Protein AF-A0A1S3DT18-F1 (afdb_monomer)

Secondary structure (DSSP, 8-state):
-----HHHHHHHHHHHHHHHHHHHHHHHHHHHHHHHHHHHHHHHHHHHHTGGGS-HHHHHHHHHHHHHHHHH-

Solvent-accessible surface area (backbone atoms only — not comparable to full-atom values): 4232 Å² tot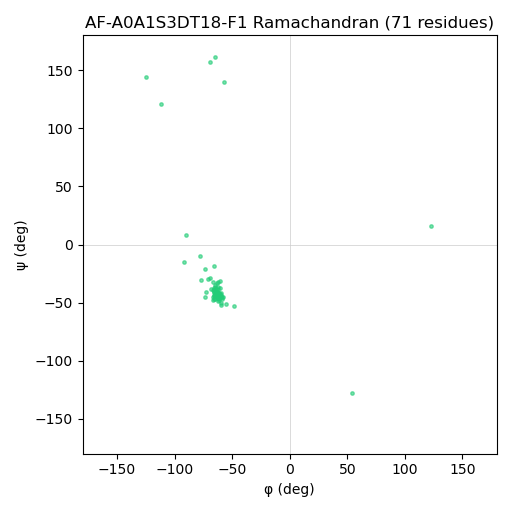al; per-residue (Å²): 141,90,77,78,50,71,72,52,48,56,47,52,50,54,50,49,63,70,42,44,67,56,55,49,52,52,50,51,53,51,50,53,51,53,52,50,53,54,47,43,52,53,49,53,51,50,55,67,71,39,64,87,81,50,54,69,67,59,44,50,55,54,46,52,55,40,54,53,49,62,70,72,106

Sequence (73 aa):
KGRLSKEEIDRMINDAERYKDEDEKQKERISARNNLEAYVFNVKQALDDAGNKLTESEKSRCREECDATLKWL

Radius of gyration: 22.66 Å; Cα contacts (8 Å, |Δi|>4): 15; chains: 1; bounding box: 38×20×66 Å

pLDDT: mean 93.33, std 7.6, range [52.16, 98.5]

Organism: Diaphorina citri (NCBI:txid121845)

Mean predicted aligned error: 5.87 Å

InterPro domains:
  IPR013126 Heat shock protein 70 family [PF00012] (3-66)
  IPR029048 Heat shock protein 70kD, C-terminal domain superfamily [G3DSA:1.20.1270.10] (4-73)
  IPR029048 Heat shock protein 70kD, C-terminal domain superfamily [SSF100934] (4-73)

Foldseek 3Di:
DDDDDPVRVVVVVVVCVVCVVVVVVVVVVVVVLVVLLVVLVV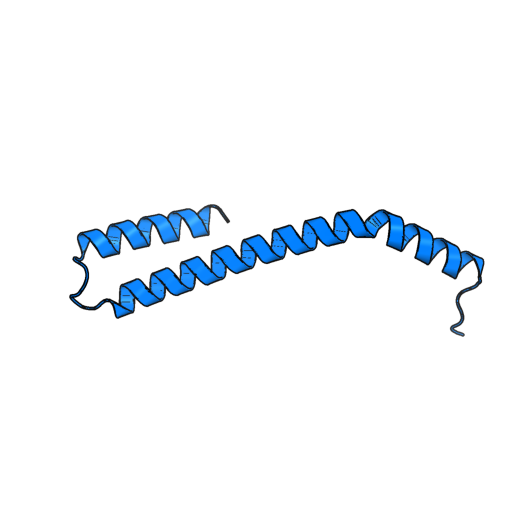VLVCLVVCPPVDDPVRSVVSVVVSVVSVVVD

Structure (mmCIF, N/CA/C/O backbone):
data_AF-A0A1S3DT18-F1
#
_entry.id   AF-A0A1S3DT18-F1
#
loop_
_atom_site.group_PDB
_atom_site.id
_atom_site.type_symbol
_atom_site.label_atom_id
_atom_site.label_alt_id
_atom_site.label_comp_id
_atom_site.label_asym_id
_atom_site.label_entity_id
_atom_site.label_seq_id
_atom_site.pdbx_PDB_ins_code
_atom_site.Cartn_x
_atom_site.Cartn_y
_atom_site.Cartn_z
_atom_site.occupancy
_atom_site.B_iso_or_equiv
_atom_site.auth_seq_id
_atom_site.auth_comp_id
_atom_site.auth_asym_id
_atom_site.auth_atom_id
_atom_site.pdbx_PDB_model_num
ATOM 1 N N . LYS A 1 1 ? -10.129 -2.153 46.197 1.00 52.16 1 LYS A N 1
ATOM 2 C CA . LYS A 1 1 ? -9.835 -1.367 44.971 1.00 52.16 1 LYS A CA 1
ATOM 3 C C . LYS A 1 1 ? -10.181 -2.234 43.769 1.00 52.16 1 LYS A C 1
ATOM 5 O O . LYS A 1 1 ? -9.667 -3.340 43.728 1.00 52.16 1 LYS A O 1
ATOM 10 N N . GLY A 1 2 ? -11.028 -1.769 42.844 1.00 66.69 2 GLY A N 1
ATOM 11 C CA . GLY A 1 2 ? -11.071 -2.356 41.495 1.00 66.69 2 GLY A CA 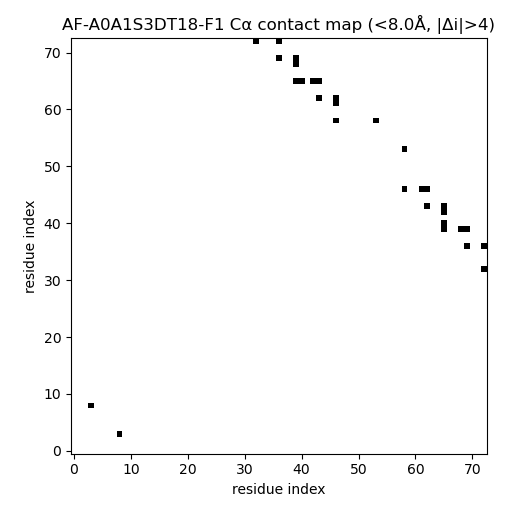1
ATOM 12 C C . GLY A 1 2 ? -12.393 -2.928 40.978 1.00 66.69 2 GLY A C 1
ATOM 13 O O . GLY A 1 2 ? -12.349 -3.651 39.994 1.00 66.69 2 GLY A O 1
ATOM 14 N N . ARG A 1 3 ? -13.555 -2.638 41.573 1.00 72.62 3 ARG A N 1
ATOM 15 C CA . ARG A 1 3 ? -14.836 -2.924 40.904 1.00 72.62 3 ARG A CA 1
ATOM 16 C C . ARG A 1 3 ? -15.503 -1.608 40.553 1.00 72.62 3 ARG A C 1
ATOM 18 O O . ARG A 1 3 ? -15.734 -0.804 41.450 1.00 72.62 3 ARG A O 1
ATOM 25 N N . LEU A 1 4 ? -15.749 -1.426 39.261 1.00 78.69 4 LEU A N 1
ATOM 26 C CA . LEU A 1 4 ? -16.594 -0.361 38.741 1.00 78.69 4 LEU A CA 1
ATOM 27 C C . LEU A 1 4 ? -17.983 -0.487 39.376 1.00 78.69 4 LEU A C 1
ATOM 29 O O . LEU A 1 4 ? -18.476 -1.606 39.582 1.00 78.69 4 LEU A O 1
ATOM 33 N N . SER A 1 5 ? -18.588 0.643 39.722 1.00 86.62 5 SER A N 1
ATOM 34 C CA . SER A 1 5 ? -19.982 0.684 40.149 1.00 86.62 5 SER A CA 1
ATOM 35 C C . SER A 1 5 ? -20.891 0.282 38.987 1.00 8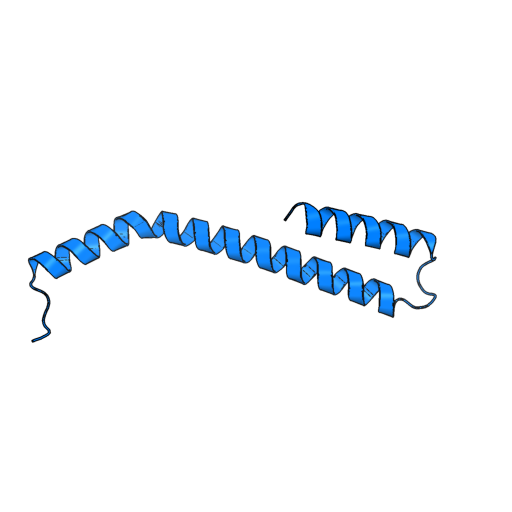6.62 5 SER A C 1
ATOM 37 O O . SER A 1 5 ? -20.494 0.308 37.821 1.00 86.62 5 SER A O 1
ATOM 39 N N . LYS A 1 6 ? -22.132 -0.098 39.289 1.00 85.19 6 LYS A N 1
ATOM 40 C CA . LYS A 1 6 ? -23.097 -0.458 38.246 1.00 85.19 6 LYS A CA 1
ATOM 41 C C . LYS A 1 6 ? -23.350 0.721 37.299 1.00 85.19 6 LYS A C 1
ATOM 43 O O . LYS A 1 6 ? -23.392 0.535 36.093 1.00 85.19 6 LYS A O 1
ATOM 48 N N . GLU A 1 7 ? -23.389 1.937 37.837 1.00 87.56 7 GLU A N 1
ATOM 49 C CA . GLU A 1 7 ? -23.539 3.175 37.067 1.00 87.56 7 GLU A CA 1
ATOM 50 C C . GLU A 1 7 ? -22.300 3.503 36.219 1.00 87.56 7 GLU A C 1
ATOM 52 O O . GLU A 1 7 ? -22.405 4.164 35.189 1.00 87.56 7 GLU A O 1
ATOM 57 N N . GLU A 1 8 ? -21.104 3.093 36.646 1.00 86.69 8 GLU A N 1
ATOM 58 C CA . GLU A 1 8 ? -19.892 3.191 35.826 1.00 86.69 8 GLU A CA 1
ATOM 59 C C . GLU A 1 8 ? -19.905 2.159 34.692 1.00 86.69 8 GLU A C 1
ATOM 61 O O . GLU A 1 8 ? -19.586 2.509 33.561 1.00 86.69 8 GLU A O 1
ATOM 66 N N . ILE A 1 9 ? -20.348 0.927 34.962 1.00 86.12 9 ILE A N 1
ATOM 67 C CA . ILE A 1 9 ? -20.504 -0.127 33.947 1.00 86.12 9 ILE A CA 1
ATOM 68 C C . ILE A 1 9 ? -21.539 0.284 32.892 1.00 86.12 9 ILE A C 1
ATOM 70 O O . ILE A 1 9 ? -21.251 0.216 31.700 1.00 86.12 9 ILE A O 1
ATOM 74 N N . ASP A 1 10 ? -22.710 0.764 33.314 1.00 88.81 10 ASP A N 1
ATOM 75 C CA . ASP A 1 10 ? -23.787 1.165 32.403 1.00 88.81 10 ASP A CA 1
ATOM 76 C C . ASP A 1 10 ? -23.380 2.376 31.545 1.00 88.81 10 ASP A C 1
ATOM 78 O O . ASP A 1 10 ? -23.732 2.454 30.366 1.00 88.81 10 ASP A O 1
ATOM 82 N N . ARG A 1 11 ? -22.586 3.306 32.097 1.00 90.12 11 ARG A N 1
ATOM 83 C CA . ARG A 1 11 ? -21.995 4.405 31.315 1.00 90.12 11 ARG A CA 1
ATOM 84 C C . ARG A 1 11 ? -20.984 3.898 30.291 1.00 90.12 11 ARG A C 1
ATOM 86 O O . ARG A 1 11 ? -21.071 4.285 29.133 1.00 90.12 11 ARG A O 1
ATOM 93 N N . MET A 1 12 ? -20.093 2.987 30.680 1.00 87.50 12 MET A N 1
ATOM 94 C CA . MET A 1 12 ? -19.107 2.410 29.760 1.00 87.50 12 MET A CA 1
ATOM 95 C C . MET A 1 12 ? -19.751 1.632 28.608 1.00 87.50 12 MET A C 1
ATOM 97 O O . MET A 1 12 ? -19.243 1.693 27.493 1.00 87.50 12 MET A O 1
ATOM 101 N N . ILE A 1 13 ? -20.858 0.920 28.851 1.00 89.06 13 ILE A N 1
ATOM 102 C CA . ILE A 1 13 ? -21.593 0.204 27.796 1.00 89.06 13 ILE A CA 1
ATOM 103 C C . ILE A 1 13 ? -22.220 1.196 26.808 1.00 89.06 13 ILE A C 1
ATOM 105 O O . ILE A 1 13 ? -22.030 1.043 25.605 1.00 89.06 13 ILE A O 1
ATOM 109 N N . ASN A 1 14 ? -22.900 2.236 27.302 1.00 91.31 14 ASN A N 1
ATOM 110 C CA . ASN A 1 14 ? -23.503 3.259 26.438 1.00 91.31 14 ASN A CA 1
ATOM 111 C C . ASN A 1 14 ? -22.456 4.015 25.612 1.00 91.31 14 ASN A C 1
ATOM 113 O O . ASN A 1 14 ? -22.672 4.275 24.429 1.00 91.31 14 ASN A O 1
ATOM 117 N N . ASP A 1 15 ? -21.317 4.355 26.216 1.00 87.88 15 ASP A N 1
ATOM 118 C CA . ASP A 1 15 ? -20.225 5.013 25.502 1.00 87.88 15 ASP A CA 1
ATOM 119 C C . ASP A 1 15 ? -19.636 4.075 24.436 1.00 87.88 15 ASP A C 1
ATOM 121 O O . ASP A 1 15 ? -19.469 4.482 23.288 1.00 87.88 15 ASP A O 1
ATOM 125 N N . ALA A 1 16 ? -19.399 2.800 24.763 1.00 88.19 16 ALA A N 1
ATOM 126 C CA . ALA A 1 16 ? -18.899 1.820 23.800 1.00 88.19 16 ALA A CA 1
ATOM 127 C C . ALA A 1 16 ? -19.847 1.641 22.604 1.00 88.19 16 ALA A C 1
ATOM 129 O O . ALA A 1 16 ? -19.388 1.619 21.466 1.00 88.19 16 ALA A O 1
ATOM 130 N N . GLU A 1 17 ? -21.160 1.559 22.830 1.00 88.38 17 GLU A N 1
ATOM 131 C CA . GLU A 1 17 ? -22.148 1.477 21.747 1.00 88.38 17 GLU A CA 1
ATOM 132 C C . GLU A 1 17 ? -22.188 2.753 20.902 1.00 88.38 17 GLU A C 1
ATOM 134 O O . GLU A 1 17 ? -22.279 2.678 19.678 1.00 88.38 17 GLU A O 1
ATOM 139 N N . ARG A 1 18 ? -22.061 3.923 21.535 1.00 90.69 18 ARG A N 1
ATOM 140 C CA . ARG A 1 18 ? -22.062 5.216 20.845 1.00 90.69 18 ARG A CA 1
ATOM 141 C C . ARG A 1 18 ? -20.869 5.387 19.906 1.00 90.69 18 ARG A C 1
ATOM 143 O O . ARG A 1 18 ? -21.036 5.967 18.835 1.00 90.69 18 ARG A O 1
ATOM 150 N N . TYR A 1 19 ? -19.685 4.932 20.312 1.00 92.19 19 TYR A N 1
ATOM 151 C CA . TYR A 1 19 ? -18.453 5.101 19.533 1.00 92.19 19 TYR A CA 1
ATOM 152 C C . TYR A 1 19 ? -18.153 3.933 18.597 1.00 92.19 19 TYR A C 1
ATOM 154 O O . TYR A 1 19 ? -17.365 4.104 17.670 1.00 92.19 19 TYR A O 1
ATOM 162 N N . LYS A 1 20 ? -18.813 2.782 18.772 1.00 93.56 20 LYS A N 1
ATOM 163 C CA . LYS A 1 20 ? -18.575 1.572 17.977 1.00 93.56 20 LYS A CA 1
ATOM 164 C C . LYS A 1 20 ? -18.552 1.838 16.471 1.00 93.56 20 LYS A C 1
ATOM 166 O O . LYS A 1 20 ? -17.584 1.477 15.810 1.00 93.56 20 LYS A O 1
ATOM 171 N N . ASP A 1 21 ? -19.585 2.486 15.939 1.00 92.25 21 ASP A N 1
ATOM 172 C CA . ASP A 1 21 ? -19.697 2.731 14.497 1.00 92.25 21 ASP A CA 1
ATOM 173 C C . ASP A 1 21 ? -18.611 3.689 13.980 1.00 92.25 21 ASP A C 1
ATOM 175 O O . ASP A 1 21 ? -18.185 3.598 12.827 1.00 92.25 21 ASP A O 1
ATOM 179 N N . GLU A 1 22 ? -18.173 4.642 14.805 1.00 93.94 22 GLU A N 1
ATOM 180 C CA . GLU A 1 22 ? -17.098 5.571 14.455 1.00 93.94 22 GLU A CA 1
ATOM 181 C C . GLU A 1 22 ? -15.737 4.868 14.490 1.00 93.94 22 GLU A C 1
ATOM 183 O O . GLU A 1 22 ? -14.973 4.979 13.529 1.00 93.94 22 GLU A O 1
ATOM 188 N N . ASP A 1 23 ? -15.474 4.081 15.534 1.00 94.25 23 ASP A N 1
ATOM 189 C CA . ASP A 1 23 ? -14.265 3.272 15.685 1.00 94.25 23 ASP A CA 1
ATOM 190 C C . ASP A 1 23 ? -14.134 2.243 14.555 1.00 94.25 23 ASP A C 1
ATOM 192 O O . ASP A 1 23 ? -13.053 2.082 13.981 1.00 94.25 23 ASP A O 1
ATOM 196 N N . GLU A 1 24 ? -15.234 1.583 14.179 1.00 95.62 24 GLU A N 1
ATOM 197 C CA . GLU A 1 24 ? -15.279 0.658 13.045 1.00 95.62 24 GLU A CA 1
ATOM 198 C C . GLU A 1 24 ? -14.946 1.379 11.734 1.00 95.62 24 GLU A C 1
ATOM 200 O O . GLU A 1 24 ? -14.044 0.943 11.016 1.00 95.62 24 GLU A O 1
ATOM 205 N N . LYS A 1 25 ? -15.556 2.540 11.459 1.00 95.75 25 LYS A N 1
ATOM 206 C CA . LYS A 1 25 ? -15.247 3.336 10.256 1.00 95.75 25 LYS A CA 1
ATOM 207 C C . LYS A 1 25 ? -13.795 3.804 10.212 1.00 95.75 25 LYS A C 1
ATOM 209 O O . LYS A 1 25 ? -13.168 3.760 9.151 1.00 95.75 25 LYS A O 1
ATOM 214 N N . GLN A 1 26 ? -13.236 4.258 11.336 1.00 96.62 26 GLN A N 1
ATOM 215 C CA . GLN A 1 26 ? -11.825 4.652 11.386 1.00 96.62 26 GLN A CA 1
ATOM 216 C C . GLN A 1 26 ? -10.911 3.450 11.150 1.00 96.62 26 GLN A C 1
ATOM 218 O O . GLN A 1 26 ? -9.959 3.540 10.372 1.00 96.62 26 GLN A O 1
ATOM 223 N N . LYS A 1 27 ? -11.219 2.307 11.768 1.00 97.44 27 LYS A N 1
ATOM 224 C CA . LYS A 1 27 ? -10.469 1.065 11.587 1.00 97.44 27 LYS A CA 1
ATOM 225 C C . LYS A 1 27 ? -10.501 0.595 10.135 1.00 97.44 27 LYS A C 1
ATOM 227 O O . LYS A 1 27 ? -9.450 0.258 9.592 1.00 97.44 27 LYS A O 1
ATOM 232 N N . GLU A 1 28 ? -11.665 0.603 9.496 1.00 97.56 28 GLU A N 1
ATOM 233 C CA . GLU A 1 28 ? -11.823 0.244 8.085 1.00 97.56 28 GLU A CA 1
ATOM 234 C C . GLU A 1 28 ? -11.029 1.178 7.177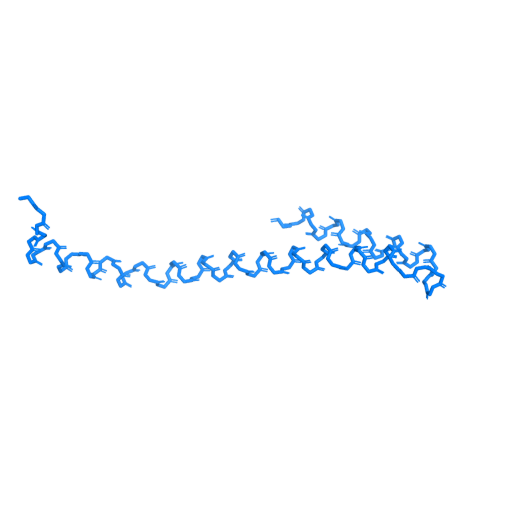 1.00 97.56 28 GLU A C 1
ATOM 236 O O . GLU A 1 28 ? -10.276 0.710 6.324 1.00 97.56 28 GLU A O 1
ATOM 241 N N . ARG A 1 29 ? -11.116 2.493 7.403 1.00 96.75 29 ARG A N 1
ATOM 242 C CA . ARG A 1 29 ? -10.346 3.489 6.649 1.00 96.75 29 ARG A CA 1
ATOM 243 C C . ARG A 1 29 ? -8.840 3.254 6.771 1.00 96.75 29 ARG A C 1
ATOM 245 O O . ARG A 1 29 ? -8.139 3.273 5.761 1.00 96.75 29 ARG A O 1
ATOM 252 N N . ILE A 1 30 ? -8.336 3.031 7.985 1.00 97.62 30 ILE A N 1
ATOM 253 C CA . ILE A 1 30 ? -6.910 2.765 8.224 1.00 97.62 30 ILE A CA 1
ATOM 254 C C . ILE A 1 30 ? -6.500 1.449 7.560 1.00 97.62 30 ILE A C 1
ATOM 256 O O . ILE A 1 30 ? -5.469 1.395 6.893 1.00 97.62 30 ILE A O 1
ATOM 260 N N . SER A 1 31 ? -7.313 0.398 7.693 1.00 97.69 31 SER A N 1
ATOM 261 C CA . SER A 1 31 ? -7.031 -0.892 7.066 1.00 97.69 31 SER A CA 1
ATOM 262 C C . SER A 1 31 ? -6.997 -0.781 5.544 1.00 97.69 31 SER A C 1
ATOM 264 O O . SER A 1 31 ? -6.074 -1.308 4.932 1.00 97.69 31 SER A O 1
ATOM 266 N N . ALA A 1 32 ? -7.945 -0.069 4.932 1.00 97.88 32 ALA A N 1
ATOM 267 C CA . ALA A 1 32 ? -7.969 0.169 3.494 1.00 97.88 32 ALA A CA 1
ATOM 268 C C . ALA A 1 32 ? -6.726 0.941 3.026 1.00 97.88 32 ALA A C 1
ATOM 270 O O . ALA A 1 32 ? -6.110 0.556 2.033 1.00 97.88 32 ALA A O 1
ATOM 271 N N . ARG A 1 33 ? -6.314 1.975 3.777 1.00 98.00 33 ARG A N 1
ATOM 272 C CA . ARG A 1 33 ? -5.092 2.741 3.495 1.00 98.00 33 ARG A CA 1
ATOM 273 C C . ARG A 1 33 ? -3.851 1.851 3.520 1.00 98.00 33 ARG A C 1
ATOM 275 O O . ARG A 1 33 ? -3.099 1.828 2.553 1.00 98.00 33 ARG A O 1
ATOM 282 N N . ASN A 1 34 ? -3.674 1.088 4.597 1.00 97.88 34 ASN A N 1
ATOM 283 C CA . ASN A 1 34 ? -2.513 0.216 4.774 1.00 97.88 34 ASN A CA 1
ATOM 284 C C . ASN A 1 34 ? -2.481 -0.906 3.724 1.00 97.88 34 ASN A C 1
ATOM 286 O O . ASN A 1 34 ? -1.413 -1.267 3.239 1.00 97.88 34 ASN A O 1
ATOM 290 N N . ASN A 1 35 ? -3.647 -1.440 3.342 1.00 98.44 35 ASN A N 1
ATOM 291 C CA . ASN A 1 35 ? -3.749 -2.446 2.286 1.00 98.44 35 ASN A CA 1
ATOM 292 C C . ASN A 1 35 ? -3.324 -1.878 0.926 1.00 98.44 35 ASN A C 1
ATOM 294 O O . ASN A 1 35 ? -2.607 -2.553 0.188 1.00 98.44 35 ASN A O 1
ATOM 298 N N . LEU A 1 36 ? -3.738 -0.648 0.599 1.00 98.19 36 LEU A N 1
ATOM 299 C CA . LEU A 1 36 ? -3.319 0.015 -0.635 1.00 98.19 36 LEU A CA 1
ATOM 300 C C . LEU A 1 36 ? -1.815 0.304 -0.624 1.00 98.19 36 LEU A C 1
ATOM 302 O O . LEU A 1 36 ? -1.133 -0.020 -1.590 1.00 98.19 36 LEU A O 1
ATOM 306 N N . GLU A 1 37 ? -1.291 0.847 0.473 1.00 98.19 37 GLU A N 1
ATOM 307 C CA . GLU A 1 37 ? 0.141 1.109 0.643 1.00 98.19 37 GLU A CA 1
ATOM 308 C C . GLU A 1 37 ? 0.974 -0.168 0.437 1.00 98.19 37 GLU A C 1
ATOM 310 O O . GLU A 1 37 ? 1.876 -0.200 -0.401 1.00 98.19 37 GLU A O 1
ATOM 315 N N . ALA A 1 38 ? 0.616 -1.254 1.129 1.00 98.50 38 ALA A N 1
ATOM 316 C CA . ALA A 1 38 ? 1.279 -2.549 0.995 1.00 98.50 38 ALA A CA 1
ATOM 317 C C . ALA A 1 38 ? 1.195 -3.102 -0.436 1.00 98.50 38 ALA A C 1
ATOM 319 O O . ALA A 1 38 ? 2.182 -3.617 -0.964 1.00 98.50 38 ALA A O 1
ATOM 320 N N . TYR A 1 39 ? 0.037 -2.978 -1.088 1.00 98.44 39 TYR A N 1
ATOM 321 C CA . TYR A 1 39 ? -0.128 -3.400 -2.475 1.00 98.44 39 TYR A CA 1
ATOM 322 C C . TYR A 1 39 ? 0.788 -2.618 -3.421 1.00 98.44 39 TYR A C 1
ATOM 324 O O . TYR A 1 39 ? 1.467 -3.224 -4.247 1.00 98.44 39 TYR A O 1
ATOM 332 N N . VAL A 1 40 ? 0.868 -1.294 -3.274 1.00 98.44 40 VAL A N 1
ATOM 333 C CA . VAL A 1 40 ? 1.734 -0.452 -4.110 1.00 98.44 40 VAL A CA 1
ATOM 334 C C . VAL A 1 40 ? 3.210 -0.811 -3.916 1.00 98.44 40 VAL A C 1
ATOM 336 O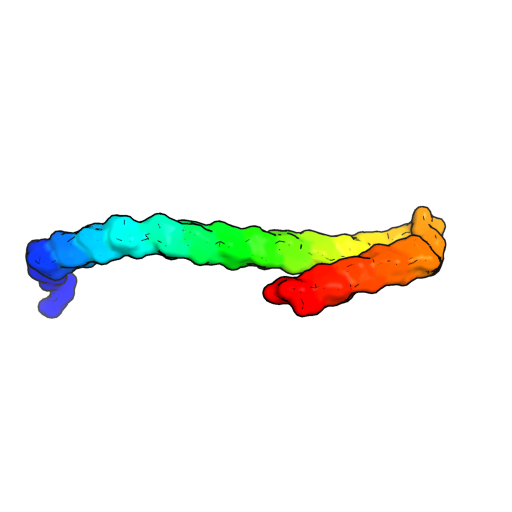 O . VAL A 1 40 ? 3.943 -0.921 -4.899 1.00 98.44 40 VAL A O 1
ATOM 339 N N . PHE A 1 41 ? 3.652 -1.084 -2.685 1.00 98.06 41 PHE A N 1
ATOM 340 C CA . PHE A 1 41 ? 5.010 -1.583 -2.446 1.00 98.06 41 PHE A CA 1
ATOM 341 C C . PHE A 1 41 ? 5.271 -2.933 -3.124 1.00 98.06 41 PHE A C 1
ATOM 343 O O . PHE A 1 41 ? 6.309 -3.097 -3.766 1.00 98.06 41 PHE A O 1
ATOM 350 N N . ASN A 1 42 ? 4.318 -3.866 -3.061 1.00 98.38 42 ASN A N 1
ATOM 351 C CA . ASN A 1 42 ? 4.431 -5.151 -3.754 1.00 98.38 42 ASN A CA 1
ATOM 352 C C . ASN A 1 42 ? 4.520 -4.977 -5.278 1.00 98.38 42 ASN A C 1
ATOM 354 O O . ASN A 1 42 ? 5.290 -5.681 -5.928 1.00 98.38 42 ASN A O 1
ATOM 358 N N . VAL A 1 43 ? 3.779 -4.025 -5.857 1.00 97.88 43 VAL A N 1
ATOM 359 C CA . VAL A 1 43 ? 3.882 -3.697 -7.288 1.00 97.88 43 VAL A CA 1
ATOM 360 C C . VAL A 1 43 ? 5.273 -3.165 -7.618 1.00 97.88 43 VAL A C 1
ATOM 362 O O . VAL A 1 43 ? 5.874 -3.628 -8.583 1.00 97.88 43 VAL A O 1
ATOM 365 N N . LYS A 1 44 ? 5.826 -2.250 -6.812 1.00 96.81 44 LYS A N 1
ATOM 366 C CA . LYS A 1 44 ? 7.189 -1.732 -7.022 1.00 96.81 44 LYS A CA 1
ATOM 367 C C . LYS A 1 44 ? 8.226 -2.855 -7.018 1.00 96.81 44 LYS A C 1
ATOM 369 O O . LYS A 1 44 ? 9.037 -2.915 -7.936 1.00 96.81 44 LYS A O 1
ATOM 374 N N . GLN A 1 45 ? 8.138 -3.780 -6.063 1.00 97.19 45 GLN A N 1
ATOM 375 C CA . GLN A 1 45 ? 9.017 -4.949 -6.029 1.00 97.19 45 GLN A CA 1
ATOM 376 C C . GLN A 1 45 ? 8.829 -5.840 -7.270 1.00 97.19 45 GLN A C 1
ATOM 378 O O . GLN A 1 45 ? 9.803 -6.246 -7.894 1.00 97.19 45 GLN A O 1
ATOM 383 N N . ALA A 1 46 ? 7.585 -6.089 -7.689 1.00 97.12 46 ALA A N 1
ATOM 384 C CA . ALA A 1 46 ? 7.306 -6.878 -8.887 1.00 97.12 46 ALA A CA 1
ATOM 385 C C . ALA A 1 46 ? 7.862 -6.237 -10.174 1.00 97.12 46 ALA A C 1
ATOM 387 O O . ALA A 1 46 ? 8.256 -6.959 -11.090 1.00 97.12 46 ALA A O 1
ATOM 388 N N . LEU A 1 47 ? 7.911 -4.901 -10.257 1.00 96.31 47 LEU A N 1
ATOM 389 C CA . LEU A 1 47 ? 8.541 -4.179 -11.370 1.00 96.31 47 LEU A CA 1
ATOM 390 C C . LEU A 1 47 ? 10.064 -4.356 -11.379 1.00 96.31 47 LEU A C 1
ATOM 392 O O . LEU A 1 47 ? 10.646 -4.504 -12.456 1.00 96.31 47 LEU A O 1
ATOM 396 N N . ASP A 1 48 ? 10.692 -4.363 -10.202 1.00 93.25 48 ASP A N 1
ATOM 397 C CA . ASP A 1 48 ? 12.129 -4.612 -10.054 1.00 93.25 48 ASP A CA 1
ATOM 398 C C . ASP A 1 48 ? 12.474 -6.060 -10.457 1.00 93.25 48 ASP A C 1
ATOM 400 O O . ASP A 1 48 ? 13.425 -6.295 -11.207 1.00 93.25 48 ASP A O 1
ATOM 404 N N . ASP A 1 49 ? 11.624 -7.018 -10.074 1.00 96.19 49 ASP A N 1
ATOM 405 C CA . ASP A 1 49 ? 11.768 -8.447 -10.382 1.00 96.19 49 ASP A CA 1
ATOM 406 C C . ASP A 1 49 ? 11.344 -8.821 -11.820 1.00 96.19 49 ASP A C 1
ATOM 408 O O . ASP A 1 49 ? 11.583 -9.942 -12.285 1.00 96.19 49 ASP A O 1
ATOM 412 N N . ALA A 1 50 ? 10.722 -7.903 -12.571 1.00 94.06 50 ALA A N 1
ATOM 413 C CA . ALA A 1 50 ? 10.199 -8.178 -13.913 1.00 94.06 50 ALA A CA 1
ATOM 414 C C . ALA A 1 50 ? 11.297 -8.488 -14.950 1.00 94.06 50 ALA A C 1
ATOM 416 O O . ALA A 1 50 ? 11.005 -9.069 -16.003 1.00 94.06 50 ALA A O 1
ATOM 417 N N . GLY A 1 51 ? 12.556 -8.123 -14.681 1.00 90.56 51 GLY A N 1
ATOM 418 C CA . GLY A 1 51 ? 13.683 -8.360 -15.587 1.00 90.56 51 GLY A CA 1
ATOM 419 C C . GLY A 1 51 ? 13.406 -7.803 -16.987 1.00 90.56 51 GLY A C 1
ATOM 420 O O . GLY A 1 51 ? 12.998 -6.655 -17.127 1.00 90.56 51 GLY A O 1
ATOM 421 N N . ASN A 1 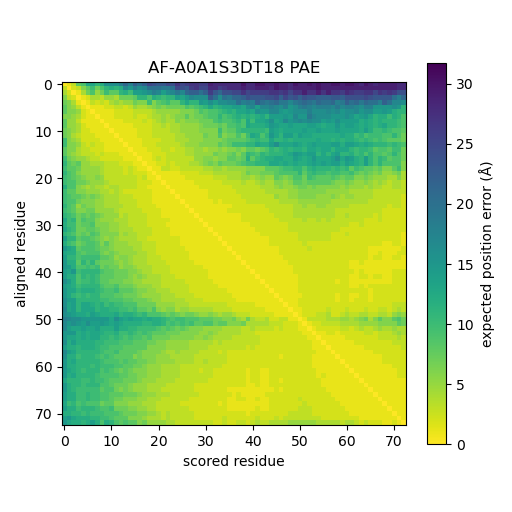52 ? 13.570 -8.621 -18.029 1.00 93.81 52 ASN A N 1
ATOM 422 C CA . ASN A 1 52 ? 13.344 -8.206 -19.423 1.00 93.81 52 ASN A CA 1
ATOM 423 C C . ASN A 1 52 ? 11.901 -8.435 -19.915 1.00 93.81 52 ASN A C 1
ATOM 425 O O . ASN A 1 52 ? 11.641 -8.319 -21.110 1.00 93.81 52 ASN A O 1
ATOM 429 N N . LYS A 1 53 ? 10.962 -8.806 -19.030 1.00 96.62 53 LYS A N 1
ATOM 430 C CA . LYS A 1 53 ? 9.552 -9.033 -19.405 1.00 96.62 53 LYS A CA 1
ATOM 431 C C . LYS A 1 53 ? 8.797 -7.736 -19.691 1.00 96.62 53 LYS A C 1
ATOM 433 O O . LYS A 1 53 ? 7.759 -7.780 -20.340 1.00 96.62 53 LYS A O 1
ATOM 438 N N . LEU A 1 54 ? 9.309 -6.619 -19.181 1.00 95.38 54 LEU A N 1
ATOM 439 C CA . LEU A 1 54 ? 8.792 -5.274 -19.389 1.00 95.38 54 LEU A CA 1
ATOM 440 C C . LEU A 1 54 ? 9.915 -4.399 -19.931 1.00 95.38 54 LEU A C 1
ATOM 442 O O . LEU A 1 54 ? 11.072 -4.532 -19.522 1.00 95.38 54 LEU A O 1
ATOM 446 N N . THR A 1 55 ? 9.564 -3.483 -20.821 1.00 96.81 55 THR A N 1
ATOM 447 C CA . THR A 1 55 ? 10.467 -2.426 -21.269 1.00 96.81 55 THR A CA 1
ATOM 448 C C . THR A 1 55 ? 10.731 -1.429 -20.141 1.00 96.81 55 THR A C 1
ATOM 450 O O . THR A 1 55 ? 9.920 -1.255 -19.229 1.00 96.81 55 THR A O 1
ATOM 453 N N . GLU A 1 56 ? 11.849 -0.707 -20.219 1.00 95.31 56 GLU A N 1
ATOM 454 C CA . GLU A 1 56 ? 12.163 0.339 -19.236 1.00 95.31 56 GLU A CA 1
ATOM 455 C C . GLU A 1 56 ? 11.111 1.456 -19.211 1.00 95.31 56 GLU A C 1
ATOM 457 O O . GLU A 1 56 ? 10.812 1.998 -18.151 1.00 95.31 56 GLU A O 1
ATOM 462 N N . SER A 1 57 ? 10.481 1.753 -20.353 1.00 96.44 57 SER A N 1
ATOM 463 C CA . SER A 1 57 ? 9.388 2.730 -20.417 1.00 96.44 57 SER A CA 1
ATOM 464 C C . SER A 1 57 ? 8.151 2.262 -19.645 1.00 96.44 57 SER A C 1
ATOM 466 O O . SER A 1 57 ? 7.576 3.042 -18.886 1.00 96.44 57 SER A O 1
ATOM 468 N N . GLU A 1 58 ? 7.764 0.989 -19.780 1.00 96.56 58 GLU A N 1
ATOM 469 C CA . GLU A 1 58 ? 6.640 0.409 -19.032 1.00 96.56 58 GLU A CA 1
ATOM 470 C C . GLU A 1 58 ? 6.920 0.381 -17.528 1.00 96.56 58 GLU A C 1
ATOM 472 O O . GLU A 1 58 ? 6.053 0.756 -16.735 1.00 96.56 58 GLU A O 1
ATOM 477 N N . LYS A 1 59 ? 8.143 0.003 -17.131 1.00 96.62 59 LYS A N 1
ATOM 478 C CA . LYS A 1 59 ? 8.563 0.022 -15.724 1.00 96.62 59 LYS A CA 1
ATOM 479 C C . LYS A 1 59 ? 8.563 1.435 -15.152 1.00 96.62 59 LYS A C 1
ATOM 481 O O . LYS A 1 59 ? 8.037 1.628 -14.059 1.00 96.62 59 LYS A O 1
ATOM 486 N N . SER A 1 60 ? 9.115 2.414 -15.878 1.00 96.56 60 SER A N 1
ATOM 487 C CA . SER A 1 60 ? 9.156 3.817 -15.437 1.00 96.56 60 SER A CA 1
ATOM 488 C C . SER A 1 60 ? 7.753 4.356 -15.212 1.00 96.56 60 SER A C 1
ATOM 490 O O . SER A 1 60 ? 7.451 4.840 -14.126 1.00 96.56 60 SER A O 1
ATOM 492 N N . ARG A 1 61 ? 6.862 4.170 -16.193 1.00 97.44 61 ARG A N 1
ATOM 493 C CA . ARG A 1 61 ? 5.474 4.621 -16.094 1.00 97.44 61 ARG A CA 1
ATOM 494 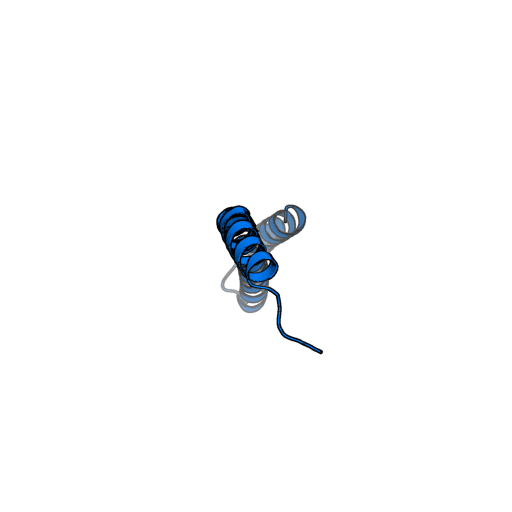C C . ARG A 1 61 ? 4.754 3.987 -14.904 1.00 97.44 61 ARG A C 1
ATOM 496 O O . ARG A 1 61 ? 4.088 4.689 -14.156 1.00 97.44 61 ARG A O 1
ATOM 503 N N . CYS A 1 62 ? 4.901 2.679 -14.689 1.00 97.06 62 CYS A N 1
ATOM 504 C CA . CYS A 1 62 ? 4.271 2.030 -13.537 1.00 97.06 62 CYS A CA 1
ATOM 505 C C . CYS A 1 62 ? 4.861 2.512 -12.203 1.00 97.06 62 CYS A C 1
ATOM 507 O O . CYS A 1 62 ? 4.121 2.671 -11.233 1.00 97.06 62 CYS A O 1
ATOM 509 N N . ARG A 1 63 ? 6.174 2.765 -12.142 1.00 96.69 63 ARG A N 1
ATOM 510 C CA . ARG A 1 63 ? 6.836 3.286 -10.939 1.00 96.69 63 ARG A CA 1
ATOM 511 C C . ARG A 1 63 ? 6.368 4.705 -10.610 1.00 96.69 63 ARG A C 1
ATOM 513 O O . ARG A 1 63 ? 6.097 4.976 -9.446 1.00 96.69 63 ARG A O 1
ATOM 520 N N . GLU A 1 64 ? 6.198 5.562 -11.614 1.00 98.00 64 GLU A N 1
ATOM 521 C CA . GLU A 1 64 ? 5.654 6.917 -11.454 1.00 98.00 64 GLU A CA 1
ATOM 522 C C . GLU A 1 64 ? 4.235 6.901 -10.866 1.00 98.00 64 GLU A C 1
ATOM 524 O O . GLU A 1 64 ? 3.963 7.626 -9.911 1.00 98.00 64 GLU A O 1
ATOM 529 N N . GLU A 1 65 ? 3.353 6.026 -11.358 1.00 98.12 65 GLU A N 1
ATOM 530 C CA . GLU A 1 65 ? 1.998 5.862 -10.804 1.00 98.12 65 GLU A CA 1
ATOM 531 C C . GLU A 1 65 ? 2.021 5.334 -9.360 1.00 98.12 65 GLU A C 1
ATOM 533 O O . GLU A 1 65 ? 1.250 5.785 -8.507 1.00 98.12 65 GLU A O 1
ATOM 538 N N . CYS A 1 66 ? 2.935 4.407 -9.051 1.00 98.00 66 CYS A N 1
ATOM 539 C CA . CYS A 1 66 ? 3.128 3.918 -7.686 1.00 98.00 66 CYS A CA 1
ATOM 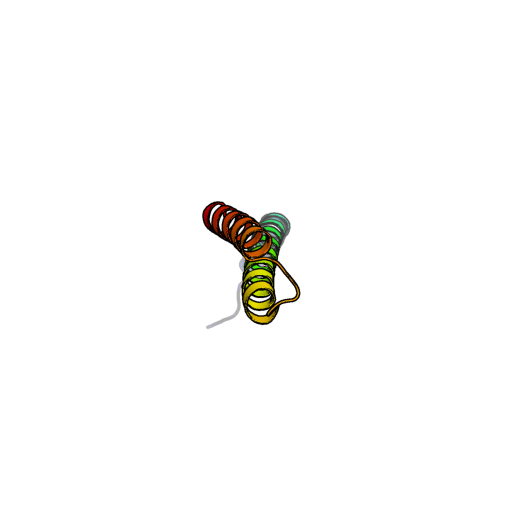540 C C . CYS A 1 66 ? 3.577 5.050 -6.750 1.00 98.00 66 CYS A C 1
ATOM 542 O O . CYS A 1 66 ? 3.023 5.209 -5.664 1.00 98.00 66 CYS A O 1
ATOM 544 N N . ASP A 1 67 ? 4.545 5.863 -7.173 1.00 97.75 67 ASP A N 1
ATOM 545 C CA . ASP A 1 67 ? 5.054 6.988 -6.385 1.00 97.75 67 ASP A CA 1
ATOM 546 C C . ASP A 1 67 ? 3.995 8.083 -6.202 1.00 97.75 67 ASP A C 1
ATOM 548 O O . ASP A 1 67 ? 3.848 8.629 -5.106 1.00 97.75 67 ASP A O 1
ATOM 552 N N . ALA A 1 68 ? 3.203 8.367 -7.239 1.00 98.31 68 ALA A N 1
ATOM 553 C CA . ALA A 1 68 ? 2.071 9.283 -7.157 1.00 98.31 68 ALA A CA 1
ATOM 554 C C . ALA A 1 68 ? 1.004 8.782 -6.172 1.00 98.31 68 ALA A C 1
ATOM 556 O O . ALA A 1 68 ? 0.501 9.562 -5.362 1.00 98.31 68 ALA A O 1
ATOM 557 N N . THR A 1 69 ? 0.706 7.480 -6.192 1.00 98.06 69 THR A N 1
ATOM 558 C CA . THR A 1 69 ? -0.255 6.858 -5.271 1.00 98.06 69 THR A CA 1
ATOM 559 C C . THR A 1 69 ? 0.238 6.928 -3.827 1.00 98.06 69 THR A C 1
ATOM 561 O O . THR A 1 69 ? -0.512 7.357 -2.956 1.00 98.06 69 THR A O 1
ATOM 564 N N . LEU A 1 70 ? 1.506 6.589 -3.562 1.00 96.69 70 LEU A N 1
ATOM 565 C CA . LEU A 1 70 ? 2.097 6.690 -2.219 1.00 96.69 70 LEU A CA 1
ATOM 566 C C . LEU A 1 70 ? 2.139 8.131 -1.702 1.00 96.69 70 LEU A C 1
ATOM 568 O O . LEU A 1 70 ? 1.991 8.349 -0.508 1.00 96.69 70 LEU A O 1
ATOM 572 N N . LYS A 1 71 ? 2.329 9.117 -2.584 1.00 97.38 71 LYS A N 1
ATOM 573 C CA . LYS A 1 71 ? 2.295 10.540 -2.219 1.00 97.38 71 LYS A CA 1
ATOM 574 C C . LYS A 1 71 ? 0.887 11.038 -1.876 1.00 97.38 71 LYS A C 1
ATOM 576 O O . LYS A 1 71 ? 0.756 12.017 -1.146 1.00 97.38 71 LYS A O 1
ATOM 581 N N . TRP A 1 72 ? -0.144 10.440 -2.470 1.00 97.06 72 TRP A N 1
ATOM 582 C CA . TRP A 1 72 ? -1.541 10.798 -2.216 1.00 97.06 72 TRP A CA 1
ATOM 583 C C . TRP A 1 72 ? -2.070 10.230 -0.889 1.00 97.06 72 TRP A C 1
ATOM 585 O O . TRP A 1 72 ? -2.950 10.845 -0.282 1.00 97.06 72 TRP A O 1
ATOM 595 N N . LEU A 1 73 ? -1.544 9.075 -0.469 1.00 93.00 73 LEU A N 1
ATOM 596 C CA . LEU A 1 73 ? -1.856 8.408 0.799 1.00 93.00 73 LEU A CA 1
ATOM 597 C C . LEU A 1 73 ? -1.429 9.212 2.038 1.00 93.00 73 LEU A C 1
ATOM 599 O O . LEU A 1 73 ? -2.169 9.117 3.052 1.00 93.00 73 LEU A O 1
#